Protein AF-A0A523VA67-F1 (afdb_monomer)

Solvent-accessible surface area (backbone atoms only — not comparable to full-atom values): 2926 Å² total; per-residue (Å²): 134,86,78,58,56,70,71,42,77,46,69,66,40,65,40,61,65,82,92,44,76,75,41,73,64,46,61,49,73,43,40,49,100,59,93,82,86,91,84,78,86,134

Sequence (42 aa):
MVANGTKIKVKDYGFYYGSNKVLGGISMEIPENTITALIGPS

Radius of gyration: 13.57 Å; Cα contacts (8 Å, |Δi|>4): 52; chains: 1; bounding box: 23×21×43 Å

Foldseek 3Di:
DDQQDFPDWDAQDWDADVPRTPDGGDTDTDGPPDDDDDDDDD

Secondary structure (DSSP, 8-state):
-----EEEEEEEEEEEETTEEEEEEEEEEEETT---------

Structure (mmCIF, N/CA/C/O backbone):
data_AF-A0A523VA67-F1
#
_entry.id   AF-A0A523VA67-F1
#
loop_
_atom_site.group_PDB
_atom_site.id
_atom_site.type_symbol
_atom_site.label_atom_id
_atom_site.label_alt_id
_atom_site.label_comp_id
_atom_site.label_asym_id
_atom_site.label_entity_id
_atom_site.label_seq_id
_atom_site.pdbx_PDB_ins_code
_atom_site.Cartn_x
_atom_site.Cartn_y
_atom_site.Cartn_z
_atom_site.occupancy
_atom_site.B_iso_or_equiv
_atom_site.auth_seq_id
_atom_site.auth_comp_id
_atom_site.auth_asym_id
_atom_site.auth_atom_id
_atom_site.pdbx_PDB_model_num
ATOM 1 N N . MET A 1 1 ? -6.051 -0.732 29.557 1.00 42.22 1 MET A N 1
ATOM 2 C CA . MET A 1 1 ? -5.212 -0.403 28.386 1.00 42.22 1 MET A CA 1
ATOM 3 C C . MET A 1 1 ? -5.688 -1.280 27.244 1.00 42.22 1 MET A C 1
ATOM 5 O O . MET A 1 1 ? -5.526 -2.488 27.336 1.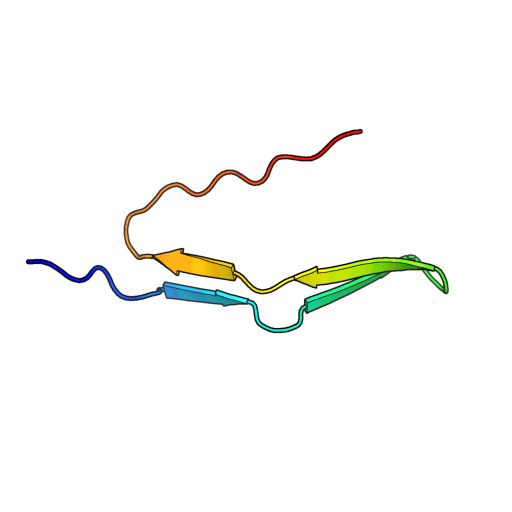00 42.22 1 MET A O 1
ATOM 9 N N . VAL A 1 2 ? -6.386 -0.719 26.255 1.00 53.16 2 VAL A N 1
ATOM 10 C CA . VAL A 1 2 ? -6.877 -1.503 25.112 1.00 53.16 2 VAL A CA 1
ATOM 11 C C . VAL A 1 2 ? -5.740 -1.543 24.098 1.00 53.16 2 VAL A C 1
ATOM 13 O O . VAL A 1 2 ? -5.432 -0.529 23.478 1.00 53.16 2 VAL A O 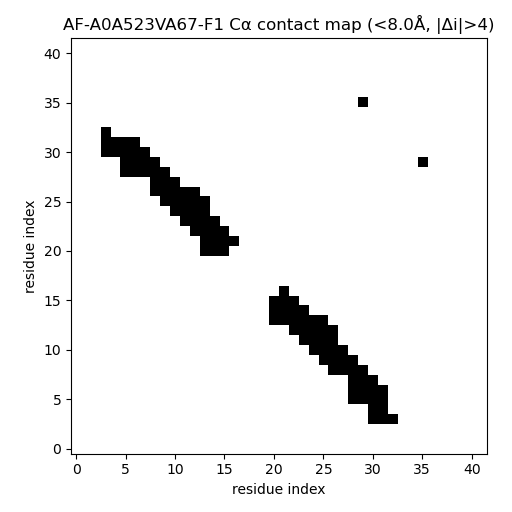1
ATOM 16 N N . ALA A 1 3 ? -5.037 -2.670 24.009 1.00 54.44 3 ALA A N 1
ATOM 17 C CA . ALA A 1 3 ? -4.087 -2.889 22.930 1.00 54.44 3 ALA A CA 1
ATOM 18 C C . ALA A 1 3 ? -4.907 -3.168 21.666 1.00 54.44 3 ALA A C 1
ATOM 20 O O . ALA A 1 3 ? -5.366 -4.290 21.462 1.00 54.44 3 ALA A O 1
ATOM 21 N N . ASN A 1 4 ? -5.156 -2.137 20.858 1.00 64.38 4 ASN A N 1
ATOM 22 C CA . ASN A 1 4 ? -5.741 -2.317 19.533 1.00 64.38 4 ASN A CA 1
ATOM 23 C C . ASN A 1 4 ? -4.724 -3.101 18.699 1.00 64.38 4 ASN A C 1
ATOM 25 O O . ASN A 1 4 ? -3.709 -2.548 18.277 1.00 64.38 4 ASN A O 1
ATOM 29 N N . GLY A 1 5 ? -4.949 -4.406 18.547 1.00 80.00 5 GLY A N 1
ATOM 30 C CA . GLY A 1 5 ? -4.023 -5.294 17.853 1.00 80.00 5 GLY A CA 1
ATOM 31 C C . GLY A 1 5 ? -3.736 -4.817 16.428 1.00 80.00 5 GLY A C 1
ATOM 32 O O . GLY A 1 5 ? -4.584 -4.205 15.774 1.00 80.00 5 GLY A O 1
ATOM 33 N N . THR A 1 6 ? -2.528 -5.099 15.939 1.00 85.19 6 THR A N 1
ATOM 34 C CA . THR A 1 6 ? -2.157 -4.864 14.540 1.00 85.19 6 THR A CA 1
ATOM 35 C C . THR A 1 6 ? -3.092 -5.663 13.628 1.00 85.19 6 THR A C 1
ATOM 37 O O . THR A 1 6 ? -3.073 -6.893 13.647 1.00 85.19 6 THR A O 1
ATOM 40 N N . LYS A 1 7 ? -3.911 -4.974 12.825 1.00 87.38 7 LYS A N 1
ATOM 41 C CA . LYS A 1 7 ? -4.809 -5.600 11.838 1.00 87.38 7 LYS A CA 1
ATOM 42 C C . LYS A 1 7 ? -4.096 -5.899 10.534 1.00 87.38 7 LYS A C 1
ATOM 44 O O . LYS A 1 7 ? -4.355 -6.928 9.919 1.00 87.38 7 LYS A O 1
ATOM 49 N N . ILE A 1 8 ? -3.218 -4.998 10.104 1.00 87.50 8 ILE A N 1
ATOM 50 C CA . ILE A 1 8 ? -2.466 -5.154 8.860 1.00 87.50 8 ILE A CA 1
ATOM 51 C C . ILE A 1 8 ? -0.989 -5.042 9.194 1.00 87.50 8 ILE A C 1
ATOM 53 O O . ILE A 1 8 ? -0.549 -4.051 9.771 1.00 87.50 8 ILE A O 1
ATOM 57 N N . LYS A 1 9 ? -0.224 -6.065 8.822 1.00 90.12 9 LYS A N 1
ATOM 58 C CA . LYS A 1 9 ? 1.226 -6.098 8.981 1.00 90.12 9 LYS A CA 1
ATOM 59 C C . LYS A 1 9 ? 1.869 -6.277 7.617 1.00 90.12 9 LYS A C 1
ATOM 61 O O . LYS A 1 9 ? 1.694 -7.305 6.970 1.00 90.12 9 LYS A O 1
ATOM 66 N N . VAL A 1 10 ? 2.616 -5.271 7.199 1.00 90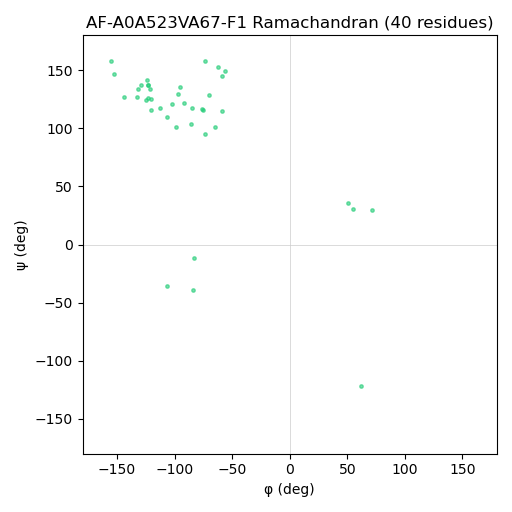.12 10 VAL A N 1
ATOM 67 C CA . VAL A 1 10 ? 3.474 -5.296 6.019 1.00 90.12 10 VAL A CA 1
ATOM 68 C C . VAL A 1 10 ? 4.881 -5.619 6.503 1.00 90.12 10 VAL A C 1
ATOM 70 O O . VAL A 1 10 ? 5.364 -4.990 7.445 1.00 90.12 10 VAL A O 1
ATOM 73 N N . LYS A 1 11 ? 5.537 -6.607 5.896 1.00 91.81 11 LYS A N 1
ATOM 74 C CA . LYS A 1 11 ? 6.903 -6.993 6.250 1.00 91.81 11 LYS A CA 1
ATOM 75 C C . LYS A 1 11 ? 7.740 -7.144 4.991 1.00 91.81 11 LYS A C 1
ATOM 77 O O . LYS A 1 11 ? 7.350 -7.880 4.089 1.00 91.81 11 LYS A O 1
ATOM 82 N N . ASP A 1 12 ? 8.876 -6.456 4.970 1.00 88.75 12 ASP A N 1
ATOM 83 C CA . ASP A 1 12 ? 9.899 -6.523 3.924 1.00 88.75 12 ASP A CA 1
ATOM 84 C C . ASP A 1 12 ? 9.334 -6.345 2.508 1.00 88.75 12 ASP A C 1
ATOM 86 O O . ASP A 1 12 ? 9.794 -6.953 1.540 1.00 88.75 12 ASP A O 1
ATOM 90 N N . TYR A 1 13 ? 8.323 -5.483 2.376 1.00 86.50 13 TYR A N 1
ATOM 91 C CA . TYR A 1 13 ? 7.651 -5.264 1.108 1.00 86.50 13 TYR A CA 1
ATOM 92 C C . TYR A 1 13 ? 8.573 -4.536 0.132 1.00 86.50 13 TYR A C 1
ATOM 94 O O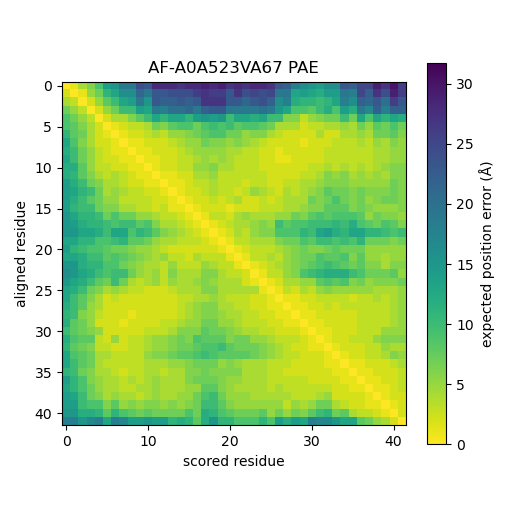 . TYR A 1 13 ? 9.175 -3.499 0.440 1.00 86.50 13 TYR A O 1
ATOM 102 N N . GLY A 1 14 ? 8.686 -5.110 -1.061 1.00 86.94 14 GLY A N 1
ATOM 103 C CA . GLY A 1 14 ? 9.408 -4.547 -2.186 1.00 86.94 14 GLY A CA 1
ATOM 104 C C . GLY A 1 14 ? 8.481 -4.406 -3.384 1.00 86.94 14 GLY A C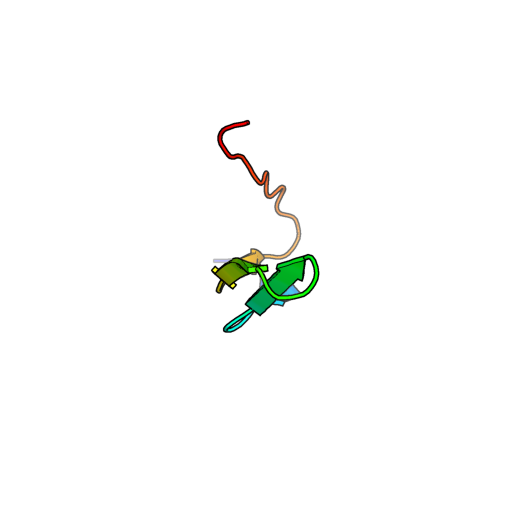 1
ATOM 105 O O . GLY A 1 14 ? 7.712 -5.314 -3.684 1.00 86.94 14 GLY A O 1
ATOM 106 N N . PHE A 1 15 ? 8.577 -3.279 -4.077 1.00 87.50 15 PHE A N 1
ATOM 107 C CA . PHE A 1 15 ? 7.803 -2.986 -5.272 1.00 87.50 15 PHE A CA 1
ATOM 108 C C . PHE A 1 15 ? 8.728 -2.533 -6.397 1.00 87.50 15 PHE A C 1
ATOM 110 O O . PHE A 1 15 ? 9.648 -1.745 -6.169 1.00 87.50 15 PHE A O 1
ATOM 117 N N . TYR A 1 16 ? 8.479 -3.031 -7.606 1.00 90.81 16 TYR A N 1
ATOM 118 C CA . TYR A 1 16 ? 9.328 -2.812 -8.770 1.00 90.81 16 TYR A CA 1
ATOM 119 C C . TYR A 1 16 ? 8.474 -2.390 -9.969 1.00 90.81 16 TYR A C 1
ATOM 121 O O . TYR A 1 16 ? 7.467 -3.029 -10.267 1.00 90.81 16 TYR A O 1
ATOM 129 N N . TYR A 1 17 ? 8.900 -1.348 -10.681 1.00 87.62 17 TYR A N 1
ATOM 130 C CA . TYR A 1 17 ? 8.391 -1.026 -12.014 1.00 87.62 17 TYR A CA 1
ATOM 131 C C . TYR A 1 17 ? 9.384 -1.575 -13.045 1.00 87.62 17 TYR A C 1
ATOM 133 O O . TYR A 1 17 ? 10.450 -0.998 -13.276 1.00 87.62 17 TYR A O 1
ATOM 141 N N . GLY A 1 18 ? 9.055 -2.727 -13.637 1.00 87.31 18 GLY A N 1
ATOM 142 C CA . GLY A 1 18 ? 9.966 -3.458 -14.521 1.00 87.31 18 GLY A CA 1
ATOM 143 C C . GLY A 1 18 ? 11.221 -3.903 -13.769 1.00 87.31 18 GLY A C 1
ATOM 144 O O . GLY A 1 18 ? 11.131 -4.597 -12.759 1.00 87.31 18 GLY A O 1
ATOM 145 N N . SER A 1 19 ? 12.390 -3.469 -14.238 1.00 86.69 19 SER A N 1
ATOM 146 C CA . SER A 1 19 ? 13.681 -3.760 -13.595 1.00 86.69 19 SER A CA 1
ATOM 147 C C . SER A 1 19 ? 14.018 -2.813 -12.435 1.00 86.69 19 SER A C 1
ATOM 149 O O . SER A 1 19 ? 14.962 -3.071 -11.689 1.00 86.69 19 SER A O 1
ATOM 151 N N . ASN A 1 20 ? 13.275 -1.713 -12.268 1.00 84.75 20 ASN A N 1
ATOM 152 C CA . ASN A 1 20 ? 13.582 -0.685 -11.277 1.00 84.75 20 ASN A CA 1
ATOM 153 C C . ASN A 1 20 ? 12.865 -0.958 -9.957 1.00 84.75 20 ASN A C 1
ATOM 155 O O . ASN A 1 20 ? 11.636 -0.996 -9.909 1.00 84.75 20 ASN A O 1
ATOM 159 N N . LYS A 1 21 ? 13.633 -1.088 -8.870 1.00 84.56 21 LYS A N 1
ATOM 160 C CA . LYS A 1 21 ? 13.096 -1.174 -7.508 1.00 84.56 21 LYS A CA 1
ATOM 161 C C . LYS A 1 21 ? 12.657 0.207 -7.039 1.00 84.56 21 LYS A C 1
ATOM 163 O O . LYS A 1 21 ? 13.488 1.098 -6.907 1.00 84.56 21 LYS A O 1
ATOM 168 N N . VAL A 1 22 ? 11.368 0.369 -6.780 1.00 85.00 22 VAL A N 1
ATOM 169 C CA . VAL A 1 22 ? 10.751 1.663 -6.445 1.00 85.00 22 VAL A CA 1
ATOM 170 C C . VAL A 1 22 ? 10.402 1.737 -4.966 1.00 85.00 22 VAL A C 1
ATOM 172 O O . VAL A 1 22 ? 10.583 2.776 -4.345 1.00 85.00 22 VAL A O 1
ATOM 175 N N . LEU A 1 23 ? 9.979 0.621 -4.371 1.00 81.19 23 LEU A N 1
ATOM 176 C CA . LEU A 1 23 ? 9.868 0.489 -2.921 1.00 81.19 23 LEU A CA 1
ATOM 177 C C . LEU A 1 23 ? 10.714 -0.699 -2.480 1.00 81.19 23 LEU A C 1
ATOM 179 O O . LEU A 1 23 ? 10.725 -1.749 -3.124 1.00 81.19 23 LEU A O 1
ATOM 183 N N . GLY A 1 24 ? 11.447 -0.551 -1.385 1.00 83.69 24 GLY A N 1
ATOM 184 C CA . GLY A 1 24 ? 12.281 -1.619 -0.858 1.00 83.69 24 GLY A CA 1
ATOM 185 C C . GLY A 1 24 ? 12.305 -1.622 0.652 1.00 83.69 24 GLY A C 1
ATOM 186 O O . GLY A 1 24 ? 12.628 -0.607 1.253 1.00 83.69 24 GLY A O 1
ATOM 187 N N . GLY A 1 25 ? 12.005 -2.781 1.241 1.00 81.31 25 GLY A N 1
ATOM 188 C CA . GLY A 1 25 ? 12.124 -2.983 2.684 1.00 81.31 25 GLY A CA 1
ATOM 189 C C . GLY A 1 25 ? 11.065 -2.233 3.487 1.00 81.31 25 GLY A C 1
ATOM 190 O O . GLY A 1 25 ? 11.331 -1.833 4.616 1.00 81.31 25 GLY A O 1
ATOM 191 N N . ILE A 1 26 ? 9.875 -2.016 2.919 1.00 86.88 26 ILE A N 1
ATOM 192 C CA . ILE A 1 26 ? 8.789 -1.369 3.652 1.00 86.88 26 ILE A CA 1
ATOM 193 C C . ILE A 1 26 ? 8.208 -2.376 4.647 1.00 86.88 26 ILE A C 1
ATOM 195 O O . ILE A 1 26 ? 7.636 -3.394 4.257 1.00 86.88 26 ILE A O 1
ATOM 199 N N . SER A 1 27 ? 8.350 -2.072 5.933 1.00 89.81 27 SER A N 1
ATOM 200 C CA . SER A 1 27 ? 7.737 -2.808 7.037 1.00 89.81 27 SER A CA 1
ATOM 201 C C . SER A 1 27 ? 6.887 -1.841 7.855 1.00 89.81 27 SER A C 1
ATOM 203 O O . SER A 1 27 ? 7.370 -0.786 8.261 1.00 89.81 27 SER A O 1
ATOM 205 N N . MET A 1 28 ? 5.614 -2.169 8.062 1.00 90.50 28 MET A N 1
ATOM 206 C CA . MET A 1 28 ? 4.647 -1.283 8.710 1.00 90.50 28 MET A CA 1
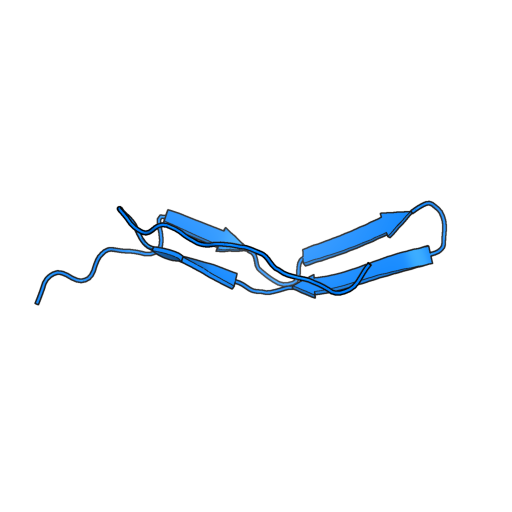ATOM 207 C C . MET A 1 28 ? 3.550 -2.083 9.396 1.00 90.50 28 MET A C 1
ATOM 209 O O . MET A 1 28 ? 3.130 -3.131 8.909 1.00 90.50 28 MET A O 1
ATOM 213 N N . GLU A 1 29 ? 3.053 -1.555 10.505 1.00 90.12 29 GLU A N 1
ATOM 214 C CA . GLU A 1 29 ? 1.933 -2.119 11.244 1.00 90.12 29 GLU A CA 1
ATOM 215 C C . GLU A 1 29 ? 0.803 -1.091 11.312 1.00 90.12 29 GLU A C 1
ATOM 217 O O . GLU A 1 29 ? 1.014 0.042 11.738 1.00 90.12 29 GLU A O 1
ATOM 222 N N . ILE A 1 30 ? -0.389 -1.486 10.868 1.00 90.50 30 ILE A N 1
ATOM 223 C CA . ILE A 1 30 ? -1.606 -0.676 10.927 1.00 90.50 30 ILE A CA 1
ATOM 224 C C . ILE A 1 30 ? -2.498 -1.272 12.025 1.00 90.50 30 ILE A C 1
ATOM 226 O O . ILE A 1 30 ? -3.012 -2.391 11.861 1.00 90.50 30 ILE A O 1
ATOM 230 N N . PRO A 1 31 ? -2.656 -0.569 13.158 1.00 89.75 31 PRO A N 1
ATOM 231 C CA . PRO A 1 31 ? -3.482 -1.024 14.266 1.00 89.75 31 PRO A CA 1
ATOM 232 C C . PRO A 1 31 ? -4.975 -0.898 13.965 1.00 89.75 31 PRO A C 1
ATOM 234 O O . PRO A 1 31 ? -5.412 -0.121 13.114 1.00 89.75 31 P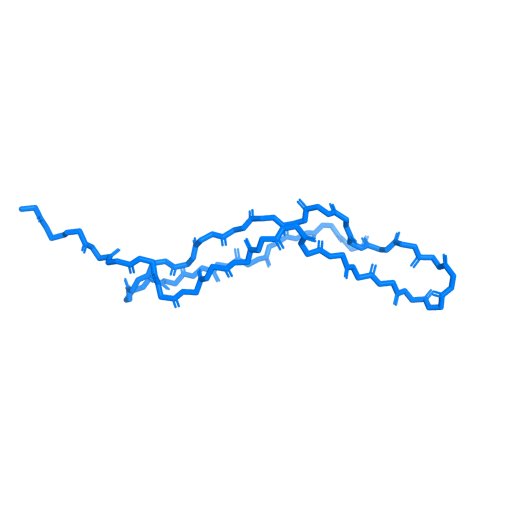RO A O 1
ATOM 237 N N . GLU A 1 32 ? -5.779 -1.682 14.677 1.00 89.81 32 GLU A N 1
ATOM 238 C CA . GLU A 1 32 ? -7.235 -1.617 14.580 1.00 89.81 32 GLU A CA 1
ATOM 239 C C . GLU A 1 32 ? -7.783 -0.220 14.922 1.00 89.81 32 GLU A C 1
ATOM 241 O O . GLU A 1 32 ? -7.260 0.479 15.794 1.00 89.81 32 GLU A O 1
ATOM 246 N N . ASN A 1 33 ? -8.857 0.180 14.228 1.00 90.06 33 ASN A N 1
ATOM 247 C CA . ASN A 1 33 ? -9.572 1.447 14.433 1.00 90.06 33 ASN A CA 1
ATOM 248 C C . ASN A 1 33 ? -8.683 2.699 14.337 1.00 90.06 33 ASN A C 1
ATOM 250 O O . ASN A 1 33 ? -8.948 3.704 14.995 1.00 90.06 33 ASN A O 1
ATOM 254 N N . THR A 1 34 ? -7.625 2.641 13.525 1.00 87.50 34 THR A N 1
ATOM 255 C CA . THR A 1 34 ? -6.664 3.736 13.365 1.00 87.50 34 THR A CA 1
ATOM 256 C C . THR A 1 34 ? -6.599 4.189 11.912 1.00 8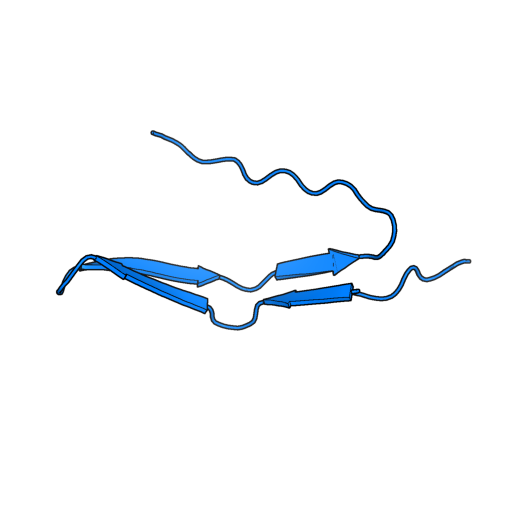7.50 34 THR A C 1
ATOM 258 O O . THR A 1 34 ? -6.518 3.374 10.996 1.00 87.50 34 THR A O 1
ATOM 261 N N . ILE A 1 35 ? -6.626 5.506 11.703 1.00 88.56 35 ILE A 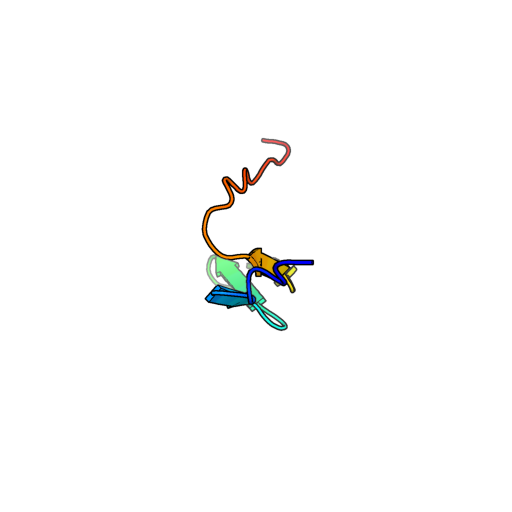N 1
ATOM 262 C CA . ILE A 1 35 ? -6.413 6.113 10.388 1.00 88.56 35 ILE A CA 1
ATOM 263 C C . ILE A 1 35 ? -4.905 6.266 10.180 1.00 88.56 35 ILE A C 1
ATOM 265 O O . ILE A 1 35 ? -4.245 6.997 10.918 1.00 88.56 35 ILE A O 1
ATOM 269 N N . THR A 1 36 ? -4.362 5.593 9.167 1.00 89.38 36 THR A N 1
ATOM 270 C CA . THR A 1 36 ? -2.948 5.689 8.784 1.00 89.38 36 THR A CA 1
ATOM 271 C C . THR A 1 36 ? -2.840 6.354 7.417 1.00 89.38 36 THR A C 1
ATOM 273 O O . THR A 1 36 ? -3.338 5.823 6.427 1.00 89.38 36 THR A O 1
ATOM 276 N N . ALA A 1 37 ? -2.191 7.517 7.361 1.00 90.75 37 ALA A N 1
ATOM 277 C CA . ALA A 1 37 ? -1.890 8.208 6.111 1.00 90.75 37 ALA A CA 1
ATOM 278 C C . ALA A 1 37 ? -0.471 7.863 5.640 1.00 90.75 37 ALA A C 1
ATOM 280 O O . ALA A 1 37 ? 0.471 7.882 6.431 1.00 90.75 37 ALA A O 1
ATOM 281 N N . LEU A 1 38 ? -0.323 7.580 4.346 1.00 88.38 38 LEU A N 1
ATOM 282 C CA . LEU A 1 38 ? 0.971 7.402 3.689 1.00 88.38 38 LEU A CA 1
ATOM 283 C C . LEU A 1 38 ? 1.289 8.671 2.904 1.00 88.38 38 LEU A C 1
ATOM 285 O O . LEU A 1 38 ? 0.523 9.056 2.023 1.00 88.38 38 LEU A O 1
ATOM 289 N N . ILE A 1 39 ? 2.405 9.317 3.232 1.00 89.00 39 ILE A N 1
ATOM 290 C CA . ILE A 1 39 ? 2.859 10.551 2.586 1.00 89.00 39 ILE A CA 1
ATOM 291 C C . ILE A 1 39 ? 4.268 10.352 2.032 1.00 89.00 39 ILE A C 1
ATOM 293 O O . ILE A 1 39 ? 5.100 9.694 2.654 1.00 89.00 39 ILE A O 1
ATOM 297 N N . GLY A 1 40 ? 4.533 10.926 0.863 1.00 84.88 40 GLY A N 1
ATOM 298 C CA . GLY A 1 40 ? 5.834 10.872 0.208 1.00 84.88 40 GLY A CA 1
ATOM 299 C C . GLY A 1 40 ? 6.020 12.054 -0.746 1.00 84.88 40 GLY A C 1
ATOM 300 O O . GLY A 1 40 ? 5.024 12.664 -1.145 1.00 84.88 40 GLY A O 1
ATOM 301 N N . PRO A 1 41 ? 7.274 12.413 -1.074 1.00 81.56 41 PRO A N 1
ATOM 302 C CA . PRO A 1 41 ? 7.566 13.398 -2.114 1.00 81.56 41 PRO A CA 1
ATOM 303 C C . PRO A 1 41 ? 7.052 12.915 -3.481 1.00 81.56 41 PRO A C 1
ATOM 305 O O . PRO A 1 41 ? 6.940 11.707 -3.700 1.00 81.56 41 PRO A O 1
ATOM 308 N N . SER A 1 42 ? 6.734 13.863 -4.372 1.00 71.00 42 SER A N 1
ATOM 309 C CA . SER A 1 42 ? 6.372 13.580 -5.771 1.00 71.00 42 SER A CA 1
ATOM 310 C C . SER A 1 42 ? 7.558 13.089 -6.585 1.00 71.00 42 SER A C 1
ATOM 312 O O . SER A 1 42 ? 8.624 13.735 -6.447 1.00 71.00 42 SER A O 1
#

Mean predicted aligned error: 6.41 Å

pLDDT: mean 83.75, std 10.77, range [42.22, 91.81]

Nearest PDB structures (foldseek):
  5dgx-assembly1_A  TM=7.390E-01  e=5.279E-01  Francisella tularensis subsp. tularensis FSC198
  3j5s-assembly1_D  TM=8.058E-01  e=2.461E+00  Escherichia coli str. K-12 substr. MG1655